Protein AF-A0AAU6HHD0-F1 (afdb_monomer_lite)

Sequence (135 aa):
MSNVIQLFLGCTALAVSITARIAFRLALSDGATRPQAWATAGATALATAFNVCTVANALNLAHGTPAGTRTALTVGTTAVALALAYVAYDLTGPAAAPAGTTPLPGLARPRRLAAAASAFTGAFATLALILPLLH

Secondary structure (DSSP, 8-state):
--HHHHHHHHHHHHHHHHHHHHHHHHHHHTT--HHHHHHHHHHHHHHHHHHHHHHHHHTTTTTSS--HHHHHHHHHHHHHHHHHHHHHHHHTSPPPPPTT-PPPPSSHHHHHHHHHHHHHHHHHHHHHHHGGG--

Foldseek 3Di:
DDPLVVVLVVVLVVVLVVQLVVQLVVCVVLPHDNVVSNVRSVVRSVLSNLLSVLLCVLQVVVPDGHDPVSVVLNVVLQVQLQVQLVVLLVVLADDDPDPPDDPDPRDRNVNSNVSSSCSNSVSSVVSSVCSVVPD

Radius of gyration: 17.98 Å; chains: 1; bounding box: 39×24×62 Å

Structure (mmCIF, N/CA/C/O backbone):
data_AF-A0AAU6HHD0-F1
#
_entry.id   AF-A0AAU6HHD0-F1
#
loop_
_atom_site.group_PDB
_atom_site.id
_atom_site.type_symbol
_atom_site.label_atom_id
_atom_site.label_alt_id
_atom_site.label_comp_id
_atom_site.label_asym_id
_atom_site.label_entity_id
_atom_site.label_seq_id
_atom_site.pdbx_PDB_ins_code
_atom_site.Cartn_x
_atom_site.Cartn_y
_atom_site.Cartn_z
_atom_site.occupancy
_atom_site.B_iso_or_equiv
_atom_site.auth_seq_id
_atom_site.auth_comp_id
_atom_site.auth_asym_id
_atom_site.auth_atom_id
_atom_site.pdbx_PDB_model_num
ATOM 1 N N . MET A 1 1 ? 2.317 2.768 28.080 1.00 53.59 1 MET A N 1
ATOM 2 C CA . MET A 1 1 ? 1.905 2.402 26.703 1.00 53.59 1 MET A CA 1
ATOM 3 C C . MET A 1 1 ? 1.409 0.964 26.719 1.00 53.59 1 MET A C 1
ATOM 5 O O . MET A 1 1 ? 2.064 0.145 27.342 1.00 53.59 1 MET A O 1
ATOM 9 N N . SER A 1 2 ? 0.257 0.667 26.109 1.00 72.06 2 SER A N 1
ATOM 10 C CA . SER A 1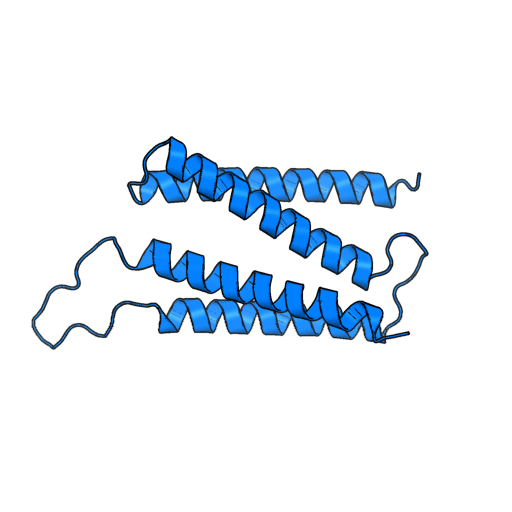 2 ? -0.313 -0.693 26.073 1.00 72.06 2 SER A CA 1
ATOM 11 C C . SER A 1 2 ? 0.565 -1.646 25.247 1.00 72.06 2 SER A C 1
ATOM 13 O O . SER A 1 2 ? 1.001 -1.267 24.158 1.00 72.06 2 SER A O 1
ATOM 15 N N . ASN A 1 3 ? 0.781 -2.882 25.719 1.00 76.00 3 ASN A N 1
ATOM 16 C CA . ASN A 1 3 ? 1.509 -3.937 24.988 1.00 76.00 3 ASN A CA 1
ATOM 17 C C . ASN A 1 3 ? 0.948 -4.161 23.569 1.00 76.00 3 ASN A C 1
ATOM 19 O O . ASN A 1 3 ? 1.689 -4.491 22.646 1.00 76.00 3 ASN A O 1
ATOM 23 N N . VAL A 1 4 ? -0.351 -3.914 23.376 1.00 72.75 4 VAL A N 1
ATOM 24 C CA . VAL A 1 4 ? -1.036 -4.015 22.078 1.00 72.75 4 VAL A CA 1
ATOM 25 C C . VAL A 1 4 ? -0.495 -2.997 21.070 1.00 72.75 4 VAL A C 1
ATOM 27 O O . VAL A 1 4 ? -0.301 -3.330 19.905 1.00 72.75 4 VAL A O 1
ATOM 30 N N . ILE A 1 5 ? -0.190 -1.774 21.512 1.00 73.00 5 ILE A N 1
ATOM 31 C CA . ILE A 1 5 ? 0.331 -0.708 20.644 1.00 73.00 5 ILE A CA 1
ATOM 32 C C . ILE A 1 5 ? 1.762 -1.036 20.205 1.00 73.00 5 ILE A C 1
ATOM 34 O O . ILE A 1 5 ? 2.101 -0.865 19.038 1.00 73.00 5 ILE A O 1
ATOM 38 N N . GLN A 1 6 ? 2.596 -1.548 21.115 1.00 76.44 6 GLN A N 1
ATOM 39 C CA . GLN A 1 6 ? 3.969 -1.951 20.792 1.00 76.44 6 GLN A CA 1
ATOM 40 C C . GLN A 1 6 ? 4.000 -3.122 19.807 1.00 76.44 6 GLN A C 1
ATOM 42 O O . GLN A 1 6 ? 4.741 -3.075 18.825 1.00 76.44 6 GLN A O 1
ATOM 47 N N . LEU A 1 7 ? 3.155 -4.134 20.026 1.00 82.75 7 LEU A N 1
ATOM 48 C CA . LEU A 1 7 ? 3.001 -5.254 19.101 1.00 82.75 7 LEU A CA 1
ATOM 49 C C . LEU A 1 7 ? 2.523 -4.772 17.725 1.00 82.75 7 LEU A C 1
ATOM 51 O O . LEU A 1 7 ? 3.104 -5.146 16.710 1.00 82.75 7 LEU A O 1
ATOM 55 N N . PHE A 1 8 ? 1.519 -3.893 17.686 1.00 82.69 8 PHE A N 1
ATOM 56 C CA . PHE A 1 8 ? 0.991 -3.333 16.444 1.00 82.69 8 PHE A CA 1
ATOM 57 C C . PHE A 1 8 ? 2.049 -2.543 15.661 1.00 82.69 8 PHE A C 1
ATOM 59 O O . PHE A 1 8 ? 2.209 -2.749 14.457 1.00 82.69 8 PHE A O 1
ATOM 66 N N . LEU A 1 9 ? 2.813 -1.679 16.334 1.00 82.00 9 LEU A N 1
ATOM 67 C CA . LEU A 1 9 ? 3.914 -0.937 15.718 1.00 82.00 9 LEU A CA 1
ATOM 68 C C . LEU A 1 9 ? 5.002 -1.881 15.192 1.00 82.00 9 LEU A C 1
ATOM 70 O O . LEU A 1 9 ? 5.478 -1.691 14.074 1.00 82.00 9 LEU A O 1
ATOM 74 N N . GLY A 1 10 ? 5.346 -2.928 15.949 1.00 83.31 10 GLY A N 1
ATOM 75 C CA . GLY A 1 10 ? 6.290 -3.960 15.518 1.00 83.31 10 GLY A CA 1
ATOM 76 C C . GLY A 1 10 ? 5.819 -4.700 14.263 1.00 83.31 10 GLY A C 1
ATOM 77 O O . GLY A 1 10 ? 6.556 -4.787 13.281 1.00 83.31 10 GLY A O 1
ATOM 78 N N . CYS A 1 11 ? 4.567 -5.166 14.244 1.00 86.88 11 CYS A N 1
ATOM 79 C CA . CYS A 1 11 ? 3.958 -5.807 13.076 1.00 86.88 11 CYS A CA 1
ATOM 80 C C . CYS A 1 11 ? 3.895 -4.864 11.868 1.00 86.88 11 CYS A C 1
ATOM 82 O O . CYS A 1 11 ? 4.174 -5.283 10.745 1.00 86.88 11 CYS A O 1
ATOM 84 N N . THR A 1 12 ? 3.585 -3.586 12.093 1.00 86.50 12 THR A N 1
ATOM 85 C CA . THR A 1 12 ? 3.551 -2.565 11.039 1.00 86.50 12 THR A CA 1
ATOM 86 C C . THR A 1 12 ? 4.940 -2.348 10.449 1.00 86.50 12 THR A C 1
ATOM 88 O O . THR A 1 12 ? 5.105 -2.401 9.233 1.00 86.50 12 THR A O 1
ATOM 91 N N . ALA A 1 13 ? 5.961 -2.179 11.292 1.00 86.62 13 ALA A N 1
ATOM 92 C CA . ALA A 1 13 ? 7.343 -2.009 10.853 1.00 86.62 13 ALA A CA 1
ATOM 93 C C . ALA A 1 13 ? 7.851 -3.225 10.059 1.00 86.62 13 ALA A C 1
ATOM 95 O O . ALA A 1 13 ? 8.517 -3.062 9.031 1.00 86.62 13 ALA A O 1
ATOM 96 N N . LEU A 1 14 ? 7.494 -4.442 10.484 1.00 89.75 14 LEU A N 1
ATOM 97 C CA . LEU A 1 14 ? 7.797 -5.673 9.751 1.00 89.75 14 LEU A CA 1
ATOM 98 C C . LEU A 1 14 ? 7.098 -5.705 8.387 1.00 89.75 14 LEU A C 1
ATOM 100 O O . LEU A 1 14 ? 7.761 -5.928 7.373 1.00 89.75 14 LEU A O 1
ATOM 104 N N . ALA A 1 15 ? 5.793 -5.428 8.334 1.00 87.44 15 ALA A N 1
ATOM 105 C CA . ALA A 1 15 ? 5.030 -5.398 7.086 1.00 87.44 15 ALA A CA 1
ATOM 106 C C . ALA A 1 15 ? 5.584 -4.355 6.100 1.00 87.44 15 ALA A C 1
ATOM 108 O O . ALA A 1 15 ? 5.792 -4.652 4.922 1.00 87.44 15 ALA A O 1
ATOM 109 N N . VAL A 1 16 ? 5.900 -3.153 6.586 1.00 90.69 16 VAL A N 1
ATOM 110 C CA . VAL A 1 16 ? 6.538 -2.080 5.811 1.00 90.69 16 VAL A CA 1
ATOM 111 C C . VAL A 1 16 ? 7.890 -2.535 5.259 1.00 90.69 16 VAL A C 1
ATOM 113 O O . VAL A 1 16 ? 8.153 -2.391 4.068 1.00 90.69 16 VAL A O 1
ATOM 116 N N . SER A 1 17 ? 8.731 -3.150 6.091 1.00 88.31 17 SER A N 1
ATOM 117 C CA . SER A 1 17 ? 10.063 -3.612 5.678 1.00 88.31 17 SER A CA 1
ATOM 118 C C . SER A 1 17 ? 9.995 -4.718 4.619 1.00 88.31 17 SER A C 1
ATOM 120 O O . SER A 1 17 ? 10.744 -4.696 3.640 1.00 88.31 17 SER A O 1
ATOM 122 N N . ILE A 1 18 ? 9.078 -5.677 4.788 1.00 92.06 18 ILE A N 1
ATOM 123 C CA . ILE A 1 18 ? 8.862 -6.778 3.842 1.00 92.06 18 ILE A CA 1
ATOM 124 C C . ILE A 1 18 ? 8.351 -6.232 2.507 1.00 92.06 18 ILE A C 1
ATOM 126 O O . ILE A 1 18 ? 8.927 -6.533 1.460 1.00 92.06 18 ILE A O 1
ATOM 130 N N . THR A 1 19 ? 7.314 -5.393 2.534 1.00 89.56 19 THR A N 1
ATOM 131 C CA . THR A 1 19 ? 6.720 -4.816 1.317 1.00 89.56 19 THR A CA 1
ATOM 132 C C . THR A 1 19 ? 7.706 -3.922 0.569 1.00 89.56 19 THR A C 1
ATOM 134 O O . THR A 1 19 ? 7.854 -4.079 -0.642 1.00 89.56 19 THR A O 1
ATOM 137 N N . ALA A 1 20 ? 8.468 -3.075 1.269 1.00 87.69 20 ALA A N 1
ATOM 138 C CA . ALA A 1 20 ? 9.522 -2.255 0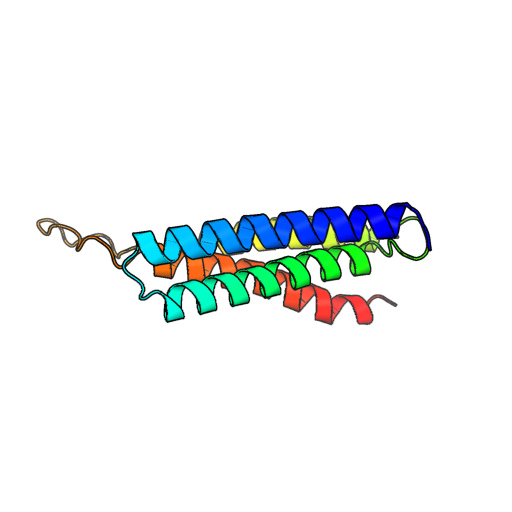.672 1.00 87.69 20 ALA A CA 1
ATOM 139 C C . ALA A 1 20 ? 10.605 -3.109 -0.005 1.00 87.69 20 ALA A C 1
ATOM 141 O O . ALA A 1 20 ? 11.024 -2.817 -1.127 1.00 87.69 20 ALA A O 1
ATOM 142 N N . ARG A 1 21 ? 11.034 -4.202 0.641 1.00 90.75 21 ARG A N 1
ATOM 143 C CA . ARG A 1 21 ? 12.031 -5.122 0.076 1.00 90.75 21 ARG A CA 1
ATOM 144 C C . ARG A 1 21 ? 11.510 -5.848 -1.162 1.00 90.75 21 ARG A C 1
ATOM 146 O O . ARG A 1 21 ? 12.256 -5.989 -2.131 1.00 90.75 21 ARG A O 1
ATOM 153 N 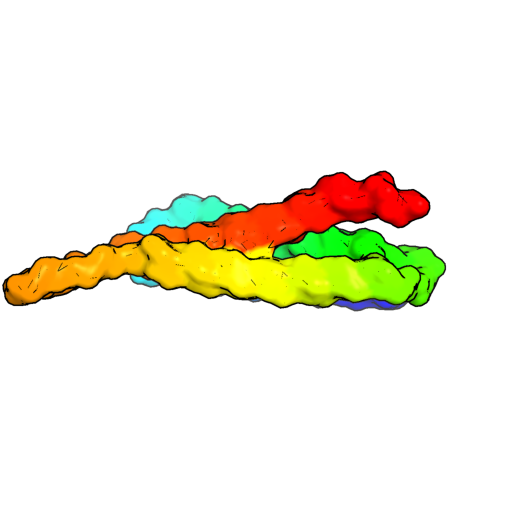N . ILE A 1 22 ? 10.260 -6.307 -1.138 1.00 89.31 22 ILE A N 1
ATOM 154 C CA . ILE A 1 22 ? 9.616 -6.949 -2.290 1.00 89.31 22 ILE A CA 1
ATOM 155 C C . ILE A 1 22 ? 9.505 -5.948 -3.445 1.00 89.31 22 ILE A C 1
ATOM 157 O O . ILE A 1 22 ? 9.931 -6.261 -4.553 1.00 89.31 22 ILE A O 1
ATOM 161 N N . ALA A 1 23 ? 9.030 -4.729 -3.181 1.00 85.75 23 ALA A N 1
ATOM 162 C CA . ALA A 1 23 ? 8.900 -3.675 -4.183 1.00 85.75 23 ALA A CA 1
ATOM 163 C C . ALA A 1 23 ? 10.247 -3.289 -4.809 1.00 85.75 23 ALA A C 1
ATOM 165 O O . ALA A 1 23 ? 10.345 -3.184 -6.027 1.00 85.75 23 ALA A O 1
ATOM 166 N N . PHE A 1 24 ? 11.304 -3.158 -4.001 1.00 86.50 24 PHE A N 1
ATOM 167 C CA . PHE A 1 24 ? 12.659 -2.911 -4.497 1.00 86.50 24 PHE A CA 1
ATOM 168 C C . PHE A 1 24 ? 13.124 -4.013 -5.459 1.00 86.50 24 PHE A C 1
ATOM 170 O O . PHE A 1 24 ? 13.649 -3.736 -6.537 1.00 86.50 24 PHE A O 1
ATOM 177 N N . ARG A 1 25 ? 12.935 -5.282 -5.069 1.00 89.06 25 ARG A N 1
ATOM 178 C CA . ARG A 1 25 ? 13.343 -6.443 -5.874 1.00 89.06 25 ARG A CA 1
ATOM 179 C C . ARG A 1 25 ? 12.543 -6.547 -7.169 1.00 89.06 25 ARG A C 1
ATOM 181 O O . ARG A 1 25 ? 13.148 -6.817 -8.199 1.00 89.06 25 ARG A O 1
ATOM 188 N N . LEU A 1 26 ? 11.235 -6.296 -7.112 1.00 82.25 26 LEU A N 1
ATOM 189 C CA . LEU A 1 26 ? 10.366 -6.270 -8.288 1.00 82.25 26 LEU A CA 1
ATOM 190 C C . LEU A 1 26 ? 10.751 -5.137 -9.247 1.00 82.25 26 LEU A C 1
ATOM 192 O O . LEU A 1 26 ? 10.899 -5.374 -10.439 1.00 82.25 26 LEU A O 1
ATOM 196 N N . ALA A 1 27 ? 11.010 -3.932 -8.734 1.00 80.31 27 ALA A N 1
ATOM 197 C CA . ALA A 1 27 ? 11.439 -2.808 -9.562 1.00 80.31 27 ALA A CA 1
ATOM 198 C C . ALA A 1 27 ? 12.759 -3.105 -10.295 1.00 80.31 27 ALA A C 1
ATOM 200 O O . ALA A 1 27 ? 12.879 -2.825 -11.485 1.00 80.31 27 ALA A O 1
ATOM 201 N N . LEU A 1 28 ? 13.735 -3.721 -9.615 1.00 84.25 28 LEU A N 1
ATOM 202 C CA . LEU A 1 28 ? 14.978 -4.150 -10.263 1.00 84.25 28 LEU A CA 1
ATOM 203 C C . LEU A 1 28 ? 14.754 -5.261 -11.297 1.00 84.25 28 LEU A C 1
ATOM 205 O O . LEU A 1 28 ? 15.375 -5.217 -12.356 1.00 84.25 28 LEU A O 1
ATOM 209 N N . SER A 1 29 ? 13.887 -6.245 -11.020 1.00 81.44 29 SER A N 1
ATOM 210 C CA . SER A 1 29 ? 13.578 -7.299 -12.001 1.00 81.44 29 SER A CA 1
ATOM 211 C C . SER A 1 29 ? 12.858 -6.764 -13.237 1.00 81.44 29 SER A C 1
ATOM 213 O O . SER A 1 29 ? 12.999 -7.336 -14.311 1.00 81.44 29 SER A O 1
ATOM 215 N N . ASP A 1 30 ? 12.142 -5.650 -13.089 1.00 77.88 30 ASP A N 1
ATOM 216 C CA . ASP A 1 30 ? 11.447 -4.952 -14.171 1.00 77.88 30 ASP A CA 1
ATOM 217 C C . ASP A 1 30 ? 12.356 -3.937 -14.906 1.00 77.88 30 ASP A C 1
ATOM 219 O O . ASP A 1 30 ? 11.890 -3.188 -15.763 1.00 77.88 30 ASP A O 1
ATOM 223 N N . GLY A 1 31 ? 13.659 -3.905 -14.594 1.00 80.12 31 GLY A N 1
ATOM 224 C CA . GLY A 1 31 ? 14.658 -3.093 -15.297 1.00 80.12 31 GLY A CA 1
ATOM 225 C C . GLY A 1 31 ? 14.823 -1.659 -14.785 1.00 80.12 31 GLY A C 1
ATOM 226 O O . GLY A 1 31 ? 15.492 -0.856 -15.436 1.00 80.12 31 GLY A O 1
ATOM 227 N N . ALA A 1 32 ? 14.246 -1.309 -13.631 1.00 81.31 32 ALA A N 1
ATOM 228 C CA . ALA A 1 32 ? 14.438 0.012 -13.038 1.00 81.31 32 ALA A CA 1
ATOM 229 C C . ALA A 1 32 ? 15.894 0.232 -12.595 1.00 81.31 32 ALA A C 1
ATOM 231 O O . ALA A 1 32 ? 16.586 -0.680 -12.132 1.00 81.31 32 ALA A O 1
ATOM 232 N N . THR A 1 33 ? 16.352 1.483 -12.658 1.00 87.94 33 THR A N 1
ATOM 233 C CA . THR A 1 33 ? 17.648 1.858 -12.077 1.00 87.94 33 THR A CA 1
ATOM 234 C C . THR A 1 33 ? 17.606 1.761 -10.549 1.00 87.94 33 THR A C 1
ATOM 236 O O . THR A 1 33 ? 16.552 1.875 -9.922 1.00 87.94 33 THR A O 1
ATOM 239 N N . ARG A 1 34 ? 18.769 1.602 -9.907 1.00 84.75 34 ARG A N 1
ATOM 240 C CA . ARG A 1 34 ? 18.856 1.497 -8.439 1.00 84.75 34 ARG A CA 1
ATOM 241 C C . ARG A 1 34 ? 18.203 2.676 -7.688 1.00 84.75 34 ARG A C 1
ATOM 243 O O . ARG A 1 34 ? 17.514 2.402 -6.705 1.00 84.75 34 ARG A O 1
ATOM 250 N N . PRO A 1 35 ? 18.351 3.950 -8.113 1.00 89.19 35 PRO A N 1
ATOM 251 C CA . PRO A 1 35 ? 17.630 5.067 -7.497 1.00 89.19 35 PRO A CA 1
ATOM 252 C C . PRO A 1 35 ? 16.106 4.956 -7.647 1.00 89.19 35 PRO A C 1
ATOM 254 O O . PRO A 1 35 ? 15.380 5.162 -6.678 1.00 89.19 35 PRO A O 1
ATOM 257 N N . GLN A 1 36 ? 15.616 4.568 -8.830 1.00 80.38 36 GLN A N 1
ATOM 258 C CA . GLN A 1 36 ? 14.182 4.368 -9.073 1.00 80.38 36 GLN A CA 1
ATOM 259 C C . GLN A 1 36 ? 13.619 3.232 -8.211 1.00 80.38 36 GLN A C 1
ATOM 261 O O . GLN A 1 36 ? 12.572 3.401 -7.594 1.00 80.38 36 GLN A O 1
ATOM 266 N N . ALA A 1 37 ? 14.338 2.114 -8.087 1.00 80.94 37 ALA A N 1
ATOM 267 C CA . ALA A 1 37 ? 13.927 0.998 -7.239 1.00 80.94 37 ALA A CA 1
ATOM 268 C C . ALA A 1 37 ? 13.806 1.400 -5.756 1.00 80.94 37 ALA A C 1
ATOM 270 O O . ALA A 1 37 ? 12.872 0.975 -5.075 1.00 80.94 37 ALA A O 1
ATOM 271 N N . TRP A 1 38 ? 14.705 2.256 -5.253 1.00 89.12 38 TRP A N 1
ATOM 272 C CA . TRP A 1 38 ? 14.595 2.815 -3.900 1.00 89.12 38 TRP A CA 1
ATOM 273 C C . TRP A 1 38 ? 13.407 3.765 -3.742 1.00 89.12 38 TRP A C 1
ATOM 275 O O . TRP A 1 38 ? 12.730 3.710 -2.716 1.00 89.12 38 TRP A O 1
ATOM 285 N N . ALA A 1 39 ? 13.110 4.585 -4.753 1.00 85.00 39 ALA A N 1
ATOM 286 C CA . ALA A 1 39 ? 11.917 5.428 -4.744 1.00 85.00 39 ALA A CA 1
ATOM 287 C C . ALA A 1 39 ? 10.630 4.582 -4.679 1.00 85.00 39 ALA A C 1
ATOM 289 O O . ALA A 1 39 ? 9.754 4.857 -3.860 1.00 85.00 39 ALA A O 1
ATOM 290 N N . THR A 1 40 ? 10.541 3.498 -5.461 1.00 85.00 40 THR A N 1
ATOM 291 C CA . THR A 1 40 ? 9.407 2.555 -5.418 1.00 85.00 40 THR A CA 1
ATOM 292 C C . THR A 1 40 ? 9.285 1.867 -4.059 1.00 85.00 40 THR A C 1
ATOM 294 O O . THR A 1 40 ? 8.183 1.750 -3.517 1.00 85.00 40 THR A O 1
ATOM 297 N N . ALA A 1 41 ? 10.408 1.444 -3.474 1.00 87.94 41 ALA A N 1
ATOM 298 C CA . ALA A 1 41 ? 10.437 0.850 -2.142 1.00 87.94 41 ALA A CA 1
ATOM 299 C C . ALA A 1 41 ? 9.919 1.822 -1.071 1.00 87.94 41 ALA A C 1
ATOM 301 O O . ALA A 1 41 ? 9.080 1.440 -0.257 1.00 87.94 41 ALA A O 1
ATOM 302 N N . GLY A 1 42 ? 10.362 3.084 -1.112 1.00 87.69 42 GLY A N 1
ATOM 303 C CA . GLY A 1 42 ? 9.907 4.138 -0.204 1.00 87.69 42 GLY A CA 1
ATOM 304 C C . GLY A 1 42 ? 8.417 4.455 -0.353 1.00 87.69 42 GLY A C 1
ATOM 305 O O . GLY A 1 42 ? 7.700 4.519 0.643 1.00 87.69 42 GLY A O 1
ATOM 306 N N . ALA A 1 43 ? 7.919 4.572 -1.586 1.00 88.44 43 ALA A N 1
ATOM 307 C CA . ALA A 1 43 ? 6.495 4.793 -1.843 1.00 88.44 43 ALA A CA 1
ATOM 308 C C . ALA A 1 43 ? 5.630 3.630 -1.325 1.00 88.44 43 ALA A C 1
ATOM 310 O O . ALA A 1 43 ? 4.595 3.853 -0.698 1.00 88.44 43 ALA A O 1
ATOM 311 N N . THR A 1 44 ? 6.089 2.391 -1.521 1.00 88.19 44 THR A N 1
ATOM 312 C CA . THR A 1 44 ? 5.402 1.192 -1.015 1.00 88.19 44 THR A CA 1
ATOM 313 C C . THR A 1 44 ? 5.402 1.169 0.513 1.00 88.19 44 THR A C 1
ATOM 315 O O . THR A 1 44 ? 4.369 0.905 1.121 1.00 88.19 44 THR A O 1
ATOM 318 N N . ALA A 1 45 ? 6.531 1.503 1.144 1.00 88.88 45 ALA A N 1
ATOM 319 C CA . ALA A 1 45 ? 6.641 1.596 2.596 1.00 88.88 45 ALA A CA 1
ATOM 320 C C . ALA A 1 45 ? 5.631 2.593 3.187 1.00 88.88 45 ALA A C 1
ATOM 322 O O . ALA A 1 45 ? 4.911 2.260 4.130 1.00 88.88 45 ALA A O 1
ATOM 323 N N . LEU A 1 46 ? 5.549 3.793 2.601 1.00 90.38 46 LEU A N 1
ATOM 324 C CA . LEU A 1 46 ? 4.615 4.840 3.018 1.00 90.38 46 LEU A CA 1
ATOM 325 C C . LEU A 1 46 ? 3.157 4.414 2.826 1.00 90.38 46 LEU A C 1
ATOM 327 O O . LEU A 1 46 ? 2.352 4.588 3.737 1.00 90.38 46 LEU A O 1
ATOM 331 N N . ALA A 1 47 ? 2.822 3.815 1.681 1.00 88.69 47 ALA A N 1
ATOM 332 C CA . ALA A 1 47 ? 1.474 3.324 1.408 1.00 88.69 47 ALA A CA 1
ATOM 333 C C . ALA A 1 47 ? 1.048 2.224 2.396 1.00 88.69 47 ALA A C 1
ATOM 335 O O . ALA A 1 47 ? -0.063 2.268 2.924 1.00 88.69 47 ALA A O 1
ATOM 336 N N . THR A 1 48 ? 1.935 1.269 2.697 1.00 89.25 48 THR A N 1
ATOM 337 C CA . THR A 1 48 ? 1.677 0.214 3.688 1.00 89.25 48 THR A CA 1
ATOM 338 C C . THR A 1 48 ? 1.445 0.811 5.073 1.00 89.25 48 THR A C 1
ATOM 340 O O . THR A 1 48 ? 0.453 0.477 5.720 1.00 89.25 48 THR A O 1
ATOM 343 N N . ALA A 1 49 ? 2.320 1.718 5.518 1.00 89.00 49 ALA A N 1
ATOM 344 C CA . ALA A 1 49 ? 2.175 2.381 6.811 1.00 89.00 49 ALA A CA 1
ATOM 345 C C . ALA A 1 49 ? 0.857 3.164 6.895 1.00 89.00 49 ALA A C 1
ATOM 347 O O . ALA A 1 49 ? 0.126 3.029 7.872 1.00 89.00 49 ALA A O 1
ATOM 348 N N . PHE A 1 50 ? 0.520 3.923 5.849 1.00 92.12 50 PHE A N 1
ATOM 349 C CA . PHE A 1 50 ? -0.730 4.671 5.766 1.00 92.12 50 PHE A CA 1
ATOM 350 C C . PHE A 1 50 ? -1.958 3.759 5.888 1.00 92.12 50 PHE A C 1
ATOM 352 O O . PHE A 1 50 ? -2.792 3.981 6.762 1.00 92.12 50 PHE A O 1
ATOM 359 N N . ASN A 1 51 ? -2.050 2.702 5.074 1.00 90.25 51 ASN A N 1
ATOM 360 C CA . ASN A 1 51 ? -3.199 1.791 5.085 1.00 90.25 51 ASN A CA 1
ATOM 361 C C . ASN A 1 51 ? -3.375 1.126 6.461 1.00 90.25 51 ASN A C 1
ATOM 363 O O . ASN A 1 51 ? -4.480 1.086 7.001 1.00 90.25 51 ASN A O 1
ATOM 367 N N . VAL A 1 52 ? -2.276 0.655 7.060 1.00 87.31 52 VAL A N 1
ATOM 368 C CA . VAL A 1 52 ? -2.282 -0.007 8.372 1.00 87.31 52 VAL A CA 1
ATOM 369 C C . VAL A 1 52 ? -2.684 0.964 9.488 1.00 87.31 52 VAL A C 1
ATOM 371 O O . VAL A 1 52 ? -3.533 0.630 10.316 1.00 87.31 52 VAL A O 1
ATOM 374 N N . CYS A 1 53 ? -2.151 2.187 9.488 1.00 87.00 53 CYS A N 1
ATOM 375 C CA . CYS A 1 53 ? -2.534 3.222 10.449 1.00 87.00 53 CYS A CA 1
ATOM 376 C C . CYS A 1 53 ? -4.006 3.636 10.303 1.00 87.00 53 CYS A C 1
ATOM 378 O O . CYS A 1 53 ? -4.689 3.809 11.313 1.00 87.00 53 CYS A O 1
ATOM 380 N N . THR A 1 54 ? -4.524 3.734 9.075 1.00 88.50 54 THR A N 1
ATOM 381 C CA . THR A 1 54 ? -5.946 4.016 8.824 1.00 88.50 54 THR A CA 1
ATOM 382 C C . THR A 1 54 ? -6.842 2.927 9.413 1.00 88.50 54 THR A C 1
ATOM 384 O O . THR A 1 54 ? -7.822 3.248 10.082 1.00 88.50 54 THR A O 1
ATOM 387 N N . VAL A 1 55 ? -6.485 1.649 9.246 1.00 85.94 55 VAL A N 1
ATOM 388 C CA . VAL A 1 55 ? -7.204 0.522 9.869 1.00 85.94 55 VAL A CA 1
ATOM 389 C C . VAL A 1 55 ? -7.157 0.607 11.394 1.00 85.94 55 VAL A C 1
ATOM 391 O O . VAL A 1 55 ? -8.190 0.469 12.046 1.00 85.94 55 VAL A O 1
ATOM 394 N N . ALA A 1 56 ? -5.988 0.864 11.983 1.00 82.38 56 ALA A N 1
ATOM 395 C CA . ALA A 1 56 ? -5.868 0.984 13.436 1.00 82.38 56 ALA A CA 1
ATOM 396 C C . ALA A 1 56 ? -6.701 2.128 14.015 1.00 82.38 56 ALA A C 1
ATOM 398 O O . ALA A 1 56 ? -7.317 1.965 15.071 1.00 82.38 56 ALA A O 1
ATOM 399 N N . ASN A 1 57 ? -6.740 3.260 13.312 1.00 83.75 57 ASN A N 1
ATOM 400 C CA . ASN A 1 57 ? -7.576 4.394 13.677 1.00 83.75 57 ASN A CA 1
ATOM 401 C C . ASN A 1 57 ? -9.068 4.052 13.556 1.00 83.75 57 ASN A C 1
ATOM 403 O O . ASN A 1 57 ? -9.845 4.320 14.472 1.00 83.75 57 ASN A O 1
ATOM 407 N N . ALA A 1 58 ? -9.468 3.394 12.463 1.00 82.00 58 ALA A N 1
ATOM 408 C CA . ALA A 1 58 ? -10.843 2.944 12.263 1.00 82.00 58 ALA A CA 1
ATOM 409 C C . ALA A 1 58 ? -11.301 2.008 13.389 1.00 82.00 58 ALA A C 1
ATOM 411 O O . ALA A 1 58 ? -12.388 2.173 13.940 1.00 82.00 58 ALA A O 1
ATOM 412 N N . LEU A 1 59 ? -10.439 1.073 13.787 1.00 81.56 59 LEU A N 1
ATOM 413 C CA . LEU A 1 59 ? -10.714 0.107 14.847 1.00 81.56 59 LEU A CA 1
ATOM 414 C C . LEU A 1 59 ? -10.509 0.667 16.264 1.00 81.56 59 LEU A C 1
ATOM 416 O O . LEU A 1 59 ? -10.674 -0.065 17.237 1.00 81.56 59 LEU A O 1
ATOM 420 N N . ASN A 1 60 ? -10.155 1.948 16.395 1.00 77.94 60 ASN A N 1
ATOM 421 C CA . ASN A 1 60 ? -9.943 2.624 17.672 1.00 77.94 60 ASN A CA 1
ATOM 422 C C . ASN A 1 60 ? -9.073 1.813 18.657 1.00 77.94 60 ASN A C 1
ATOM 424 O O . ASN A 1 60 ? -9.355 1.744 19.856 1.00 77.94 60 ASN A O 1
ATOM 428 N N . LEU A 1 61 ? -8.002 1.183 18.152 1.00 67.06 61 LEU A N 1
ATOM 429 C CA . LEU A 1 61 ? -7.163 0.258 18.933 1.00 67.06 61 LEU A CA 1
ATOM 430 C C . LEU A 1 61 ? -6.532 0.911 20.180 1.00 67.06 61 LEU A C 1
ATOM 432 O O . LEU A 1 61 ? -6.086 0.205 21.082 1.00 67.06 61 LEU A O 1
ATOM 436 N N . ALA A 1 62 ? -6.504 2.246 20.245 1.00 64.44 62 ALA A N 1
ATOM 437 C CA . ALA A 1 62 ? -5.995 3.012 21.378 1.00 64.44 62 ALA A CA 1
ATOM 438 C C . ALA A 1 62 ? -6.958 3.089 22.584 1.00 64.44 62 ALA A C 1
ATOM 440 O O . ALA A 1 62 ? -6.472 3.245 23.702 1.00 64.44 62 ALA A O 1
ATOM 441 N N . HIS A 1 63 ? -8.279 2.962 22.390 1.00 64.94 63 HIS A N 1
ATOM 442 C CA . HIS A 1 63 ? -9.278 3.242 23.442 1.00 64.94 63 HIS A CA 1
ATOM 443 C C . HIS A 1 63 ? -10.152 2.040 23.848 1.00 64.94 63 HIS A C 1
ATOM 445 O O . HIS A 1 63 ? -10.967 2.168 24.758 1.00 64.94 63 HIS A O 1
ATOM 451 N N . GLY A 1 64 ? -9.960 0.865 23.240 1.00 59.19 64 GLY A N 1
ATOM 452 C CA . GLY A 1 64 ? -10.726 -0.346 23.562 1.00 59.19 64 GLY A CA 1
ATOM 453 C C . GLY A 1 64 ? -11.987 -0.523 22.707 1.00 59.19 64 GLY A C 1
ATOM 454 O O . GLY A 1 64 ? -12.591 0.448 22.269 1.00 59.19 64 GLY A O 1
ATOM 455 N N . THR A 1 65 ? -12.287 -1.803 22.437 1.00 60.81 65 THR A N 1
ATOM 456 C CA . THR A 1 65 ? -13.300 -2.407 21.538 1.00 60.81 65 THR A CA 1
ATOM 457 C C . THR A 1 65 ? -13.881 -1.521 20.422 1.00 60.81 65 THR A C 1
ATOM 459 O O . THR A 1 65 ? -14.669 -0.617 20.705 1.00 60.81 65 THR A O 1
ATOM 462 N N . PRO A 1 66 ? -13.599 -1.822 19.138 1.00 66.94 66 PRO A N 1
ATOM 463 C CA . PRO A 1 66 ? -14.147 -1.056 18.024 1.00 66.94 66 PRO A CA 1
ATOM 464 C C . PRO A 1 66 ? -15.676 -1.108 17.994 1.00 66.94 66 PRO A C 1
ATOM 466 O O . PRO A 1 66 ? -16.277 -2.176 18.123 1.00 66.94 66 PRO A O 1
ATOM 469 N N . ALA A 1 67 ? -16.309 0.040 17.745 1.00 74.50 67 ALA A N 1
ATOM 470 C CA . ALA A 1 67 ? -17.736 0.093 17.445 1.00 74.50 67 ALA A CA 1
ATOM 471 C C . ALA A 1 67 ? -18.046 -0.778 16.214 1.00 74.50 67 ALA A C 1
ATOM 473 O O . ALA A 1 67 ? -17.345 -0.691 15.202 1.00 74.50 67 ALA A O 1
ATOM 474 N N . GLY A 1 68 ? -19.115 -1.583 16.274 1.00 76.06 68 GLY A N 1
ATOM 475 C CA . GLY A 1 68 ? -19.475 -2.532 15.209 1.00 76.06 68 GLY A CA 1
ATOM 476 C C . GLY A 1 68 ? -19.552 -1.890 13.818 1.00 76.06 68 GLY A C 1
ATOM 477 O O . GLY A 1 68 ? -19.034 -2.449 12.853 1.00 76.06 68 GLY A O 1
ATOM 478 N N . THR A 1 69 ? -20.087 -0.668 13.729 1.00 77.12 69 THR A N 1
ATOM 479 C CA . THR A 1 69 ? -20.160 0.125 12.491 1.00 77.12 69 THR A CA 1
ATOM 480 C C . THR A 1 69 ? -18.782 0.416 11.893 1.00 77.12 69 THR A C 1
ATOM 482 O O . THR A 1 69 ? -18.594 0.291 10.685 1.00 77.12 69 THR A O 1
ATOM 485 N N . ARG A 1 70 ? -17.784 0.753 12.721 1.00 80.06 70 ARG A N 1
ATOM 486 C CA . ARG A 1 70 ? -16.419 1.037 12.251 1.00 80.06 70 ARG A CA 1
ATOM 487 C C . ARG A 1 70 ? -15.703 -0.230 11.795 1.00 80.06 70 ARG A C 1
ATOM 489 O O . ARG A 1 70 ? -15.013 -0.206 10.776 1.00 80.06 70 ARG A O 1
ATOM 496 N N . THR A 1 71 ? -15.916 -1.348 12.488 1.00 81.62 71 THR A N 1
ATOM 497 C CA . THR A 1 71 ? -15.417 -2.661 12.053 1.00 81.62 71 THR A CA 1
ATOM 498 C C . THR A 1 71 ? -16.015 -3.051 10.704 1.00 81.62 71 THR A C 1
ATOM 500 O O . THR A 1 71 ? -15.271 -3.378 9.782 1.00 81.62 71 THR A O 1
ATOM 503 N N . ALA A 1 72 ? -17.340 -2.948 10.552 1.00 78.81 72 ALA A N 1
ATOM 504 C CA . ALA A 1 72 ? -18.037 -3.267 9.308 1.00 78.81 72 ALA A CA 1
ATOM 505 C C . ALA A 1 72 ? -17.549 -2.400 8.137 1.00 78.81 72 ALA A C 1
ATOM 507 O O . ALA A 1 72 ? -17.257 -2.926 7.065 1.00 78.81 72 ALA A O 1
ATOM 508 N N . LEU A 1 73 ? -17.372 -1.093 8.355 1.00 80.50 73 LEU A N 1
ATOM 509 C CA . LEU A 1 73 ? -16.824 -0.180 7.350 1.00 80.50 73 LEU A CA 1
ATOM 510 C C . LEU A 1 73 ? -15.377 -0.505 6.979 1.00 80.50 73 LEU A C 1
ATOM 512 O O . LEU A 1 73 ? -15.021 -0.435 5.806 1.00 80.50 73 LEU A O 1
ATOM 516 N N . THR A 1 74 ? -14.546 -0.895 7.944 1.00 84.31 74 THR A N 1
ATOM 517 C CA . THR A 1 74 ? -13.147 -1.270 7.687 1.00 84.31 74 THR A CA 1
ATOM 518 C C . THR A 1 74 ? -13.065 -2.549 6.856 1.00 84.31 74 THR A C 1
ATOM 520 O O . THR A 1 74 ? -12.330 -2.606 5.868 1.00 84.31 74 THR A O 1
ATOM 523 N N . VAL A 1 75 ? -13.861 -3.565 7.207 1.00 85.31 75 VAL A N 1
ATOM 524 C CA . VAL A 1 75 ? -13.948 -4.826 6.454 1.00 85.31 75 VAL A CA 1
ATOM 525 C C . VAL A 1 75 ? -14.499 -4.573 5.051 1.00 85.31 75 VAL A C 1
ATOM 527 O O . VAL A 1 75 ? -13.897 -5.011 4.071 1.00 85.31 75 VAL A O 1
ATOM 530 N N . GLY A 1 76 ? -15.584 -3.801 4.941 1.00 82.38 76 GLY A N 1
ATOM 531 C CA . GLY A 1 76 ? -16.182 -3.412 3.664 1.00 82.38 76 GLY A CA 1
ATOM 532 C C . GLY A 1 76 ? -15.207 -2.642 2.775 1.00 82.38 76 GLY A C 1
ATOM 533 O O . GLY A 1 76 ? -15.034 -2.990 1.611 1.00 82.38 76 GLY A O 1
ATOM 534 N N . THR A 1 77 ? -14.487 -1.667 3.335 1.00 85.75 77 THR A N 1
ATOM 535 C CA . THR A 1 77 ? -13.442 -0.922 2.614 1.00 85.75 77 THR A CA 1
ATOM 536 C C . THR A 1 77 ? -12.342 -1.855 2.137 1.00 85.75 77 THR A C 1
ATOM 538 O O . THR A 1 77 ? -11.909 -1.739 1.000 1.00 85.75 77 THR A O 1
ATOM 541 N N . THR A 1 78 ? -11.909 -2.807 2.964 1.00 87.06 78 THR A N 1
ATOM 542 C CA . THR A 1 78 ? -10.859 -3.761 2.581 1.00 87.06 78 THR A CA 1
ATOM 543 C C . THR A 1 78 ? -11.310 -4.637 1.409 1.00 87.06 78 THR A C 1
ATOM 545 O O . THR A 1 78 ? -10.559 -4.816 0.453 1.00 87.06 78 THR A O 1
ATOM 548 N N . ALA A 1 79 ? -12.552 -5.130 1.435 1.00 88.00 79 ALA A N 1
ATOM 549 C CA . ALA A 1 79 ? -13.124 -5.906 0.335 1.00 88.00 79 ALA A CA 1
ATOM 550 C C . ALA A 1 79 ? -13.240 -5.079 -0.958 1.00 88.00 79 ALA A C 1
ATOM 552 O O . ALA A 1 79 ? -12.832 -5.540 -2.025 1.00 88.00 79 ALA A O 1
ATOM 553 N N . VAL A 1 80 ? -13.727 -3.838 -0.863 1.00 87.06 80 VAL A N 1
ATOM 554 C CA . VAL A 1 80 ? -13.817 -2.910 -2.003 1.00 87.06 80 VAL A CA 1
ATOM 555 C C . VAL A 1 80 ? -12.429 -2.559 -2.538 1.00 87.06 80 VAL A C 1
ATOM 557 O O . VAL A 1 80 ? -12.225 -2.573 -3.746 1.00 87.06 80 VAL A O 1
ATOM 560 N N . ALA A 1 81 ? -11.453 -2.309 -1.665 1.00 87.75 81 ALA A N 1
ATOM 561 C CA . ALA A 1 81 ? -10.074 -2.018 -2.045 1.00 87.75 81 ALA A CA 1
ATOM 562 C C . ALA A 1 81 ? -9.450 -3.183 -2.825 1.00 87.75 81 ALA A C 1
ATOM 564 O O . ALA A 1 81 ? -8.798 -2.956 -3.841 1.00 87.75 81 ALA A O 1
ATOM 565 N N . LEU A 1 82 ? -9.685 -4.429 -2.395 1.00 87.56 82 LEU A N 1
ATOM 566 C CA . LEU A 1 82 ? -9.242 -5.626 -3.115 1.00 87.56 82 LEU A CA 1
ATOM 567 C C . LEU A 1 82 ? -9.927 -5.761 -4.481 1.00 87.56 82 LEU A C 1
ATOM 569 O O . LEU A 1 82 ? -9.251 -6.038 -5.471 1.00 87.56 82 LEU A O 1
ATOM 573 N N . ALA A 1 83 ? -11.240 -5.529 -4.554 1.00 84.00 83 ALA A N 1
ATOM 574 C CA . ALA A 1 83 ? -11.983 -5.573 -5.812 1.00 84.00 83 ALA A CA 1
ATOM 575 C C . ALA A 1 83 ? -11.498 -4.498 -6.799 1.00 84.00 83 ALA A C 1
ATOM 577 O O . ALA A 1 83 ? -11.227 -4.799 -7.959 1.00 84.00 83 ALA A O 1
ATOM 578 N N . LEU A 1 84 ? -11.314 -3.260 -6.333 1.00 86.12 84 LEU A N 1
ATOM 579 C CA . LEU A 1 84 ? -10.787 -2.159 -7.139 1.00 86.12 84 LEU A CA 1
ATOM 580 C C . LEU A 1 84 ? -9.352 -2.423 -7.592 1.00 86.12 84 LEU A C 1
ATOM 582 O O . LEU A 1 84 ? -9.025 -2.164 -8.746 1.00 86.12 84 LEU A O 1
ATOM 586 N N . ALA A 1 85 ? -8.506 -2.971 -6.718 1.00 84.62 85 ALA A N 1
ATOM 587 C CA . ALA A 1 85 ? -7.147 -3.357 -7.075 1.00 84.62 85 ALA A CA 1
ATOM 588 C C . ALA A 1 85 ? -7.135 -4.430 -8.169 1.00 84.62 85 ALA A C 1
ATOM 590 O O . ALA A 1 85 ? -6.367 -4.320 -9.123 1.00 84.62 85 ALA A O 1
ATOM 591 N N . TYR A 1 86 ? -8.009 -5.435 -8.061 1.00 84.62 86 TYR A N 1
ATOM 592 C CA . TYR A 1 86 ? -8.163 -6.477 -9.073 1.00 84.62 86 TYR A CA 1
ATOM 593 C C . TYR A 1 86 ? -8.633 -5.904 -10.416 1.00 84.62 86 TYR A C 1
ATOM 595 O O . TYR A 1 86 ? -7.998 -6.144 -11.439 1.00 84.62 86 TYR A O 1
ATOM 603 N N . VAL A 1 87 ? -9.689 -5.085 -10.411 1.00 83.75 87 VAL A N 1
ATOM 604 C CA . VAL A 1 87 ? -10.214 -4.441 -11.626 1.00 83.75 87 VAL A CA 1
ATOM 605 C C . VAL A 1 87 ? -9.162 -3.531 -12.261 1.00 83.75 87 VAL A C 1
ATOM 607 O O . VAL A 1 87 ? -8.933 -3.601 -13.465 1.00 83.75 87 VAL A O 1
ATOM 610 N N . ALA A 1 88 ? -8.464 -2.715 -11.469 1.00 82.00 88 ALA A N 1
ATOM 611 C CA . ALA A 1 88 ? -7.398 -1.852 -11.967 1.00 82.00 88 ALA A CA 1
ATOM 612 C C . ALA A 1 88 ? -6.235 -2.663 -12.555 1.00 82.00 88 ALA A C 1
ATOM 614 O O . ALA A 1 88 ? -5.702 -2.289 -13.601 1.00 82.00 88 ALA A O 1
ATOM 615 N N . TYR A 1 89 ? -5.864 -3.783 -11.928 1.00 82.38 89 TYR A N 1
ATOM 616 C CA . TYR A 1 89 ? -4.850 -4.703 -12.448 1.00 82.38 89 TYR A CA 1
ATOM 617 C C . TYR A 1 89 ? -5.257 -5.318 -13.793 1.00 82.38 89 TYR A C 1
ATOM 619 O O . TYR A 1 89 ? -4.406 -5.524 -14.663 1.00 82.38 89 TYR A O 1
ATOM 627 N N . ASP A 1 90 ? -6.537 -5.642 -13.961 1.00 82.12 90 ASP A N 1
ATOM 628 C CA . ASP A 1 90 ? -7.052 -6.277 -15.171 1.00 82.12 90 ASP A CA 1
ATOM 629 C C . ASP A 1 90 ? -7.185 -5.277 -16.330 1.00 82.12 90 ASP A C 1
ATOM 631 O O . ASP A 1 90 ? -6.615 -5.488 -17.400 1.00 82.12 90 ASP A O 1
ATOM 635 N N . LEU A 1 91 ? -7.801 -4.115 -16.079 1.00 78.19 91 LEU A N 1
ATOM 636 C CA . LEU A 1 91 ? -8.022 -3.058 -17.078 1.00 78.19 91 LEU A CA 1
ATOM 637 C C . LEU A 1 91 ? -6.733 -2.432 -17.622 1.00 78.19 91 LEU A C 1
ATOM 639 O O . LEU A 1 91 ? -6.713 -1.924 -18.740 1.00 78.19 91 LEU A O 1
ATOM 643 N N . THR A 1 92 ? -5.655 -2.444 -16.840 1.00 75.06 92 THR A N 1
ATOM 644 C CA . THR A 1 92 ? -4.343 -1.928 -17.268 1.00 75.06 92 THR A CA 1
ATOM 645 C C . THR A 1 92 ? -3.460 -2.996 -17.916 1.00 75.06 92 THR A C 1
ATOM 647 O O . THR A 1 92 ? -2.281 -2.754 -18.198 1.00 75.06 92 THR A O 1
ATOM 650 N N . GLY A 1 93 ? -4.018 -4.188 -18.157 1.00 61.38 93 GLY A N 1
ATOM 651 C CA . GLY A 1 93 ? -3.413 -5.228 -18.977 1.00 61.38 93 GLY A CA 1
ATOM 652 C C . GLY A 1 93 ? -3.141 -4.766 -20.413 1.00 61.38 93 GLY A C 1
ATOM 653 O O . GLY A 1 93 ? -3.702 -3.770 -20.872 1.00 61.38 93 GLY A O 1
ATOM 654 N N . PRO A 1 94 ? -2.255 -5.463 -21.147 1.00 56.44 94 PRO A N 1
ATOM 655 C CA . PRO A 1 94 ? -2.100 -5.188 -22.567 1.00 56.44 94 PRO A CA 1
ATOM 656 C C . PRO A 1 94 ? -3.446 -5.424 -23.266 1.00 56.44 94 PRO A C 1
ATOM 658 O O . PRO A 1 94 ? -4.120 -6.416 -22.983 1.00 56.44 94 PRO A O 1
ATOM 661 N N . ALA A 1 95 ? -3.823 -4.528 -24.184 1.00 55.00 95 ALA A N 1
ATOM 662 C CA . ALA A 1 95 ? -4.936 -4.783 -25.092 1.00 55.00 95 ALA A CA 1
ATOM 663 C C . ALA A 1 95 ? -4.709 -6.134 -25.788 1.00 55.00 95 ALA A C 1
ATOM 665 O O . ALA A 1 95 ? -3.559 -6.479 -26.086 1.00 55.00 95 ALA A O 1
ATOM 666 N N . ALA A 1 96 ? -5.780 -6.898 -26.030 1.00 52.09 96 ALA A N 1
ATOM 667 C CA . ALA A 1 96 ? -5.682 -8.129 -26.806 1.00 52.09 96 ALA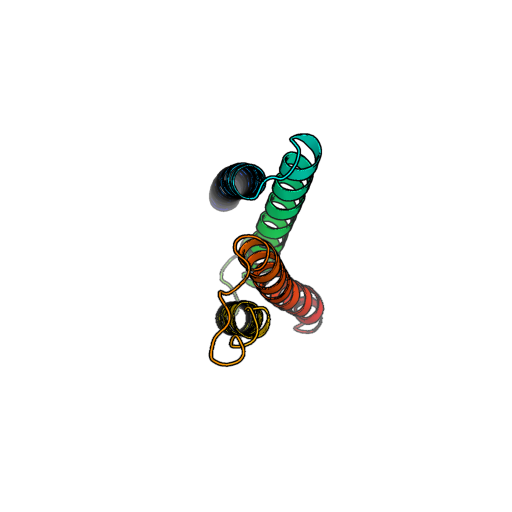 A CA 1
ATOM 668 C C . ALA A 1 96 ? -4.914 -7.821 -28.098 1.00 52.09 96 ALA A C 1
ATOM 670 O O . ALA A 1 96 ? -5.296 -6.917 -28.846 1.00 52.09 96 ALA A O 1
ATOM 671 N N . ALA A 1 97 ? -3.790 -8.510 -28.309 1.00 52.97 97 ALA A N 1
ATOM 672 C CA . ALA A 1 97 ? -2.991 -8.304 -29.504 1.00 52.97 97 ALA A CA 1
ATOM 673 C C . ALA A 1 97 ? -3.898 -8.558 -30.722 1.00 52.97 97 ALA A C 1
ATOM 675 O O . ALA A 1 97 ? -4.595 -9.580 -30.735 1.00 52.97 97 ALA A O 1
ATOM 676 N N . PRO A 1 98 ? -3.941 -7.658 -31.724 1.00 54.88 98 PRO A N 1
ATOM 677 C CA . PRO A 1 98 ? -4.646 -7.958 -32.960 1.00 54.88 98 PRO A CA 1
ATOM 678 C C . PRO A 1 98 ? -4.120 -9.289 -33.504 1.00 54.88 98 PRO A C 1
ATOM 680 O O . PRO A 1 98 ? -2.909 -9.549 -33.461 1.00 54.88 98 PRO A O 1
ATOM 683 N N . ALA A 1 99 ? -5.046 -10.150 -33.936 1.00 53.28 99 ALA A N 1
ATOM 684 C CA . ALA A 1 99 ? -4.749 -11.519 -34.337 1.00 53.28 99 ALA A CA 1
ATOM 685 C C . ALA A 1 99 ? -3.556 -11.544 -35.310 1.00 53.28 99 ALA A C 1
ATOM 687 O O . ALA A 1 99 ? -3.594 -10.902 -36.356 1.00 53.28 99 ALA A O 1
ATOM 688 N N . GLY A 1 100 ? -2.488 -12.257 -34.938 1.00 55.84 100 GLY A N 1
ATOM 689 C CA . GLY A 1 100 ? -1.267 -12.371 -35.745 1.00 55.84 100 GLY A CA 1
ATOM 690 C C . GLY A 1 100 ? -0.062 -11.547 -35.274 1.00 55.84 100 GLY A C 1
ATOM 691 O O . GLY A 1 100 ? 0.971 -11.591 -35.934 1.00 55.84 100 GLY A O 1
ATOM 692 N N . THR A 1 101 ? -0.139 -10.838 -34.143 1.00 54.03 101 THR A N 1
ATOM 693 C CA . THR A 1 101 ? 1.016 -10.117 -33.571 1.00 54.03 101 THR A CA 1
ATOM 694 C C . THR A 1 101 ? 1.459 -10.699 -32.228 1.00 54.03 101 THR A C 1
ATOM 696 O O . THR A 1 101 ? 0.641 -11.113 -31.406 1.00 54.03 101 THR A O 1
ATOM 699 N N . THR A 1 102 ? 2.772 -10.753 -31.992 1.00 51.41 102 THR A N 1
ATOM 700 C CA . THR A 1 102 ? 3.340 -11.119 -30.690 1.00 51.41 102 THR A CA 1
ATOM 701 C C . THR A 1 102 ? 3.166 -9.953 -29.710 1.00 51.41 102 THR A C 1
ATOM 703 O O . THR A 1 102 ? 3.557 -8.827 -30.028 1.00 51.41 102 THR A O 1
ATOM 706 N N . PRO A 1 103 ? 2.590 -10.168 -28.512 1.00 51.38 103 PRO A N 1
ATOM 707 C CA . PRO A 1 103 ? 2.476 -9.102 -27.526 1.00 51.38 103 PRO A CA 1
ATOM 708 C C . PRO A 1 103 ? 3.876 -8.654 -27.087 1.00 51.38 103 PRO A C 1
ATOM 710 O O . PRO A 1 103 ? 4.716 -9.481 -26.730 1.00 51.38 103 PRO A O 1
ATOM 713 N N . LEU A 1 104 ? 4.123 -7.340 -27.112 1.00 55.03 104 LEU A N 1
ATOM 714 C CA . LEU A 1 104 ? 5.377 -6.745 -26.642 1.00 55.03 104 LEU A CA 1
ATOM 715 C C . LEU A 1 104 ? 5.643 -7.164 -25.180 1.00 55.03 104 LEU A C 1
ATOM 717 O O . LEU A 1 104 ? 4.830 -6.850 -24.302 1.00 55.03 104 LEU A O 1
ATOM 721 N N . PRO A 1 105 ? 6.760 -7.854 -24.883 1.00 54.09 105 PRO A N 1
ATOM 722 C CA . PRO A 1 105 ? 7.062 -8.284 -23.529 1.00 54.09 105 PRO A CA 1
ATOM 723 C C . PRO A 1 105 ? 7.581 -7.110 -22.686 1.00 54.09 105 PRO A C 1
ATOM 725 O O . PRO A 1 105 ? 8.396 -6.311 -23.139 1.00 54.0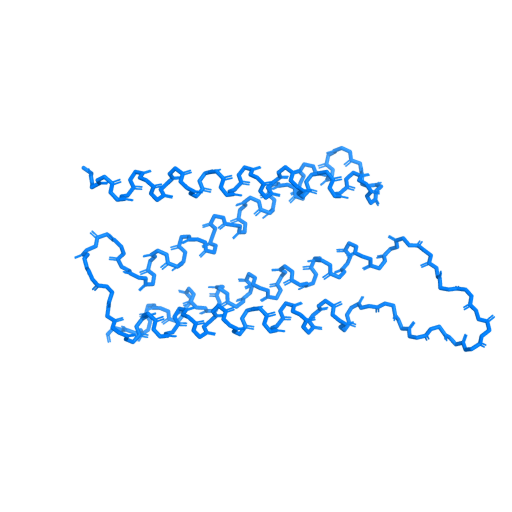9 105 PRO A O 1
ATOM 728 N N . GLY A 1 106 ? 7.148 -7.038 -21.424 1.00 50.12 106 GLY A N 1
ATOM 729 C CA . GLY A 1 106 ? 7.929 -6.394 -20.355 1.00 50.12 106 GLY A CA 1
ATOM 730 C C . GLY A 1 106 ? 7.381 -5.103 -19.739 1.00 50.12 106 GLY A C 1
ATOM 731 O O . GLY A 1 106 ? 7.614 -4.877 -18.559 1.00 50.12 106 GLY A O 1
ATOM 732 N N . LEU A 1 107 ? 6.592 -4.284 -20.443 1.00 51.56 107 LEU A N 1
ATOM 733 C CA . LEU A 1 107 ? 6.126 -2.987 -19.896 1.00 51.56 107 LEU A CA 1
ATOM 734 C C . LEU A 1 107 ? 4.741 -3.018 -19.223 1.00 51.56 107 LEU A C 1
ATOM 736 O O . LEU A 1 107 ? 4.360 -2.061 -18.546 1.00 51.56 107 LEU A O 1
ATOM 740 N N . ALA A 1 108 ? 3.978 -4.103 -19.381 1.00 62.59 108 ALA A N 1
ATOM 741 C CA . ALA A 1 108 ? 2.605 -4.175 -18.878 1.00 62.59 108 ALA A CA 1
ATOM 742 C C . ALA A 1 108 ? 2.523 -4.459 -17.367 1.00 62.59 108 ALA A C 1
ATOM 744 O O . ALA A 1 108 ? 1.730 -3.846 -16.661 1.00 62.59 108 ALA A O 1
ATOM 745 N N . ARG A 1 109 ? 3.354 -5.362 -16.833 1.00 70.44 109 ARG A N 1
ATOM 746 C CA . ARG A 1 109 ? 3.272 -5.804 -15.429 1.00 70.44 109 ARG A CA 1
ATOM 747 C C . ARG A 1 109 ? 3.498 -4.688 -14.391 1.00 70.44 109 ARG A C 1
ATOM 749 O O . ARG A 1 109 ? 2.646 -4.568 -13.510 1.00 70.44 109 ARG A O 1
ATOM 756 N N . PRO A 1 110 ? 4.557 -3.858 -14.468 1.00 69.62 110 PRO A N 1
ATOM 757 C CA . PRO A 1 110 ? 4.778 -2.802 -13.476 1.00 69.62 110 PRO A CA 1
ATOM 758 C C . PRO A 1 110 ? 3.658 -1.755 -13.478 1.00 69.62 110 PRO A C 1
ATOM 760 O O . PRO A 1 110 ? 3.223 -1.321 -12.414 1.00 69.62 110 PRO A O 1
ATOM 763 N N . ARG A 1 111 ? 3.120 -1.402 -14.656 1.00 71.19 111 ARG A N 1
ATOM 764 C CA . ARG A 1 111 ? 1.968 -0.490 -14.771 1.00 71.19 111 ARG A CA 1
ATOM 765 C C . ARG A 1 111 ? 0.712 -1.064 -14.121 1.00 71.19 111 ARG A C 1
ATOM 767 O O . ARG A 1 111 ? 0.028 -0.341 -13.403 1.00 71.19 111 ARG A O 1
ATOM 774 N N . ARG A 1 112 ? 0.452 -2.360 -14.310 1.00 76.00 112 ARG A N 1
ATOM 775 C CA . ARG A 1 112 ? -0.685 -3.050 -13.684 1.00 76.00 112 ARG A CA 1
ATOM 776 C C . ARG A 1 112 ? -0.594 -3.083 -12.171 1.00 76.00 112 ARG A C 1
ATOM 778 O O . ARG A 1 112 ? -1.570 -2.801 -11.485 1.00 76.00 112 ARG A O 1
ATOM 785 N N . LEU A 1 113 ? 0.587 -3.403 -11.650 1.00 79.25 113 LEU A N 1
ATOM 786 C CA . LEU A 1 113 ? 0.827 -3.427 -10.210 1.00 79.25 113 LEU A CA 1
ATOM 787 C C . LEU A 1 113 ? 0.717 -2.028 -9.600 1.00 79.25 113 LEU A C 1
ATOM 789 O O . LEU A 1 113 ? 0.122 -1.883 -8.537 1.00 79.25 113 LEU A O 1
ATOM 793 N N . ALA A 1 114 ? 1.227 -1.001 -10.285 1.00 79.50 114 ALA A N 1
ATOM 794 C CA . ALA A 1 114 ? 1.076 0.382 -9.850 1.00 79.50 114 ALA A CA 1
ATOM 795 C C . ALA A 1 114 ? -0.401 0.804 -9.818 1.00 79.50 114 ALA A C 1
ATOM 797 O O . ALA A 1 114 ? -0.856 1.323 -8.805 1.00 79.50 114 ALA A O 1
ATOM 798 N N . ALA A 1 115 ? -1.169 0.516 -10.874 1.00 80.38 115 ALA A N 1
ATOM 799 C CA . ALA A 1 115 ? -2.597 0.824 -10.926 1.00 80.38 115 ALA A CA 1
ATOM 800 C C . ALA A 1 115 ? -3.390 0.105 -9.823 1.00 80.38 115 ALA A C 1
ATOM 802 O O . ALA A 1 115 ? -4.197 0.729 -9.134 1.00 80.38 115 ALA A O 1
ATOM 803 N N . ALA A 1 116 ? -3.111 -1.183 -9.604 1.00 84.19 116 ALA A N 1
ATOM 804 C CA . ALA A 1 116 ? -3.716 -1.969 -8.534 1.00 84.19 116 ALA A CA 1
ATOM 805 C C . ALA A 1 116 ? -3.401 -1.395 -7.144 1.00 84.19 116 ALA A C 1
ATOM 807 O O . ALA A 1 116 ? -4.300 -1.219 -6.323 1.00 84.19 116 ALA A O 1
ATOM 808 N N . ALA A 1 117 ? -2.133 -1.057 -6.892 1.00 84.38 117 ALA A N 1
ATOM 809 C CA . ALA A 1 117 ? -1.693 -0.477 -5.627 1.00 84.38 117 ALA A CA 1
ATOM 810 C C . ALA A 1 117 ? -2.307 0.910 -5.385 1.00 84.38 117 ALA A C 1
ATOM 812 O O . ALA A 1 117 ? -2.774 1.190 -4.283 1.00 84.38 117 ALA A O 1
ATOM 813 N N . SER A 1 118 ? -2.365 1.764 -6.412 1.00 85.44 118 SER A N 1
ATOM 814 C CA . SER A 1 118 ? -3.003 3.080 -6.328 1.00 85.44 118 SER A CA 1
ATOM 815 C C . SER A 1 118 ? -4.501 2.975 -6.052 1.00 85.44 118 SER A C 1
ATOM 817 O O . SER A 1 118 ? -5.005 3.719 -5.215 1.00 85.44 118 SER A O 1
ATOM 819 N N . ALA A 1 119 ? -5.205 2.041 -6.696 1.00 86.12 119 ALA A N 1
ATOM 820 C CA . ALA A 1 119 ? -6.624 1.802 -6.440 1.00 86.12 119 ALA A CA 1
ATOM 821 C C . ALA A 1 119 ? -6.868 1.310 -5.002 1.00 86.12 119 ALA A C 1
ATOM 823 O O . ALA A 1 119 ? -7.761 1.810 -4.317 1.00 86.12 119 ALA A O 1
ATOM 824 N N . PHE A 1 120 ? -6.025 0.392 -4.516 1.00 89.62 120 PHE A N 1
ATOM 825 C CA . PHE A 1 120 ? -6.092 -0.110 -3.145 1.00 89.62 120 PHE A CA 1
ATOM 826 C C . PHE A 1 120 ? -5.876 1.006 -2.114 1.00 89.62 120 PHE A C 1
ATOM 828 O O . PHE A 1 120 ? -6.720 1.233 -1.248 1.00 89.62 120 PHE A O 1
ATOM 835 N N . THR A 1 121 ? -4.764 1.740 -2.217 1.00 90.31 121 THR A N 1
ATOM 836 C CA . THR A 1 121 ? -4.445 2.837 -1.291 1.00 90.31 121 THR A CA 1
ATOM 837 C C . THR A 1 121 ? -5.436 3.993 -1.418 1.00 90.31 121 THR A C 1
ATOM 839 O O . THR A 1 121 ? -5.773 4.617 -0.416 1.00 90.31 121 THR A O 1
ATOM 842 N N . GLY A 1 122 ? -5.965 4.249 -2.617 1.00 86.75 122 GLY A N 1
ATOM 843 C CA . GLY A 1 122 ? -7.019 5.235 -2.848 1.00 86.75 122 GLY A CA 1
ATOM 844 C C . GLY A 1 122 ? -8.283 4.938 -2.042 1.00 86.75 122 GLY A C 1
ATOM 845 O O . GLY A 1 122 ? -8.799 5.835 -1.381 1.00 86.75 122 GLY A O 1
ATOM 846 N N . ALA A 1 123 ? -8.728 3.678 -1.999 1.00 89.50 123 ALA A N 1
ATOM 847 C CA . ALA A 1 123 ? -9.874 3.274 -1.182 1.00 89.50 123 ALA A CA 1
ATOM 848 C C . ALA A 1 123 ? -9.638 3.514 0.323 1.00 89.50 123 ALA A C 1
ATOM 850 O O . ALA A 1 123 ? -10.523 4.010 1.024 1.00 89.50 123 ALA A O 1
ATOM 851 N N . PHE A 1 124 ? -8.428 3.237 0.822 1.00 88.81 124 PHE A N 1
ATOM 852 C CA . PHE A 1 124 ? -8.054 3.556 2.205 1.00 88.81 124 PHE A CA 1
ATOM 853 C C . PHE A 1 124 ? -7.955 5.061 2.464 1.00 88.81 124 PHE A C 1
ATOM 855 O O . PHE A 1 124 ? -8.304 5.508 3.555 1.00 88.81 124 PHE A O 1
ATOM 862 N N . ALA A 1 125 ? -7.539 5.857 1.477 1.00 90.06 125 ALA A N 1
ATOM 863 C CA . ALA A 1 125 ? -7.567 7.311 1.583 1.00 90.06 125 ALA A CA 1
ATOM 864 C C . ALA A 1 125 ? -9.006 7.834 1.683 1.00 90.06 125 ALA A C 1
ATOM 866 O O . ALA A 1 125 ? -9.287 8.681 2.526 1.00 90.06 125 ALA A O 1
ATOM 867 N N . THR A 1 126 ? -9.942 7.278 0.906 1.00 88.44 126 THR A N 1
ATOM 868 C CA . THR A 1 126 ? -11.371 7.598 1.031 1.00 88.44 126 THR A CA 1
ATOM 869 C C . THR A 1 126 ? -11.901 7.242 2.419 1.00 88.44 126 THR A C 1
ATOM 871 O O . THR A 1 126 ? -12.560 8.068 3.046 1.00 88.44 126 THR A O 1
ATOM 874 N N . LEU A 1 127 ? -11.567 6.059 2.947 1.00 86.62 127 LEU A N 1
ATOM 875 C CA . LEU A 1 127 ? -11.945 5.684 4.313 1.00 86.62 127 LEU A CA 1
ATOM 876 C C . LEU A 1 127 ? -11.377 6.665 5.344 1.00 86.62 127 LEU A C 1
ATOM 878 O O . LEU A 1 127 ? -12.115 7.115 6.214 1.00 86.62 127 LEU A O 1
ATOM 882 N N . ALA A 1 128 ? -10.101 7.042 5.233 1.00 87.94 128 ALA A N 1
ATOM 883 C CA . ALA A 1 128 ? -9.477 8.008 6.134 1.00 87.94 128 ALA A CA 1
ATOM 884 C C . ALA A 1 128 ? -10.206 9.366 6.149 1.00 87.94 128 ALA A C 1
ATOM 886 O O . ALA A 1 128 ? -10.286 9.993 7.201 1.00 87.94 128 ALA A O 1
ATOM 887 N N . LEU A 1 129 ? -10.771 9.791 5.013 1.00 89.31 129 LEU A N 1
ATOM 888 C CA . LEU A 1 129 ? -11.568 11.018 4.897 1.00 89.31 129 LEU A CA 1
ATOM 889 C C . LEU A 1 129 ? -12.997 10.872 5.445 1.00 89.31 129 LEU A C 1
ATOM 891 O O . LEU A 1 129 ? -13.565 11.852 5.918 1.00 89.31 129 LEU A O 1
ATOM 895 N N . ILE A 1 130 ? -13.580 9.671 5.393 1.00 84.50 130 ILE A N 1
ATOM 896 C CA . ILE A 1 130 ? -14.942 9.399 5.884 1.00 84.50 130 ILE A CA 1
ATOM 897 C C . ILE A 1 130 ? -14.956 9.147 7.396 1.00 84.50 130 ILE A C 1
ATOM 899 O O . ILE A 1 130 ? -15.920 9.510 8.064 1.00 84.50 130 ILE A O 1
ATOM 903 N N . LEU A 1 131 ? -13.904 8.544 7.961 1.00 83.62 131 LEU A N 1
ATOM 904 C CA . LEU A 1 131 ? -13.833 8.197 9.387 1.00 83.62 131 LEU A CA 1
ATOM 905 C C . LEU A 1 131 ? -14.164 9.363 10.346 1.00 83.62 131 LEU A C 1
ATOM 907 O O . LEU A 1 131 ? -14.909 9.121 11.297 1.00 83.62 131 LEU A O 1
ATOM 911 N N . PRO A 1 132 ? -13.689 10.605 10.121 1.00 82.31 132 PRO A N 1
ATOM 912 C CA . PRO A 1 132 ? -14.048 11.764 10.940 1.00 82.31 132 PRO A CA 1
ATOM 913 C C . PRO A 1 132 ? -15.491 12.252 10.757 1.00 82.31 132 PRO A C 1
ATOM 915 O O . PRO A 1 132 ? -15.924 13.118 11.495 1.00 82.31 132 PRO A O 1
ATOM 918 N N . LEU A 1 133 ? -16.249 11.759 9.778 1.00 80.44 133 LEU A N 1
ATOM 919 C CA . LEU A 1 133 ? -17.664 12.119 9.603 1.00 80.44 133 LEU A CA 1
ATOM 920 C C . LEU A 1 133 ? -18.599 11.190 10.391 1.00 80.44 133 LEU A C 1
ATOM 922 O O . LEU A 1 133 ? -19.788 11.463 10.511 1.00 80.44 133 LEU A O 1
ATOM 926 N N . LEU A 1 134 ? -18.066 10.090 10.928 1.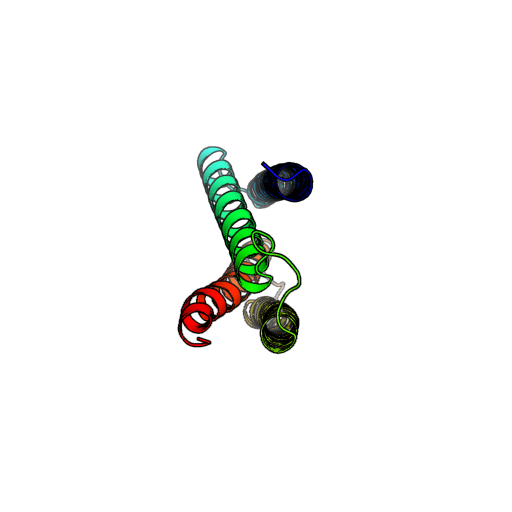00 70.50 134 LEU A N 1
ATOM 927 C CA . LEU A 1 134 ? -18.801 9.053 11.656 1.00 70.50 134 LEU A CA 1
ATOM 928 C C . LEU A 1 134 ? -18.770 9.295 13.173 1.00 70.50 134 LEU A C 1
ATOM 930 O O . LEU A 1 134 ? -18.464 8.375 13.940 1.00 70.50 134 LEU A O 1
ATOM 934 N N . HIS A 1 135 ? -18.984 10.549 13.575 1.00 58.38 135 HIS A N 1
ATOM 935 C CA . HIS A 1 135 ? -19.108 10.949 14.977 1.00 58.38 135 HIS A CA 1
ATOM 936 C C . HIS A 1 135 ? -20.363 10.337 15.603 1.00 58.38 135 HIS A C 1
ATOM 938 O O . HIS A 1 135 ? -21.436 10.419 14.964 1.00 58.38 135 HIS A O 1
#

pLDDT: mean 79.14, std 11.55, range [50.12, 92.12]